Protein AF-A0A9N9R0G4-F1 (afdb_monomer_lite)

Foldseek 3Di:
DDDPPPDPCDVVNVVVVVVVVVVVVVVVVVLVVDPVSVVVVVVVVVVVVVVCVVVVVDDDLVPDDPVVNVVVVVVVVVVVVVVVVVVVVVVVVVPPPDPPPPPPDPVVVPD

pLDDT: mean 84.0, std 16.1, range [37.88, 98.19]

Structure (mmCIF, N/CA/C/O backbone):
data_AF-A0A9N9R0G4-F1
#
_entry.id   AF-A0A9N9R0G4-F1
#
loop_
_atom_site.group_PDB
_atom_site.id
_atom_site.type_symbol
_atom_site.label_atom_id
_atom_site.label_alt_id
_atom_site.label_comp_id
_atom_site.label_asym_id
_atom_site.label_entity_id
_atom_site.label_seq_id
_atom_site.pdbx_PDB_ins_code
_atom_site.Cartn_x
_atom_site.Cartn_y
_atom_site.Cartn_z
_atom_site.occupancy
_atom_site.B_iso_or_equiv
_atom_site.auth_seq_id
_atom_site.auth_comp_id
_atom_site.auth_asym_id
_atom_site.auth_atom_id
_atom_site.pdbx_PDB_model_num
ATOM 1 N N . MET A 1 1 ? 9.264 20.753 31.633 1.00 37.88 1 MET A N 1
ATOM 2 C CA . MET A 1 1 ? 9.421 20.961 30.175 1.00 37.88 1 MET A CA 1
ATOM 3 C C . MET A 1 1 ? 10.062 19.720 29.565 1.00 37.88 1 MET A C 1
ATOM 5 O O . MET A 1 1 ? 11.252 19.514 29.747 1.00 37.88 1 MET A O 1
ATOM 9 N N . THR A 1 2 ? 9.290 18.845 28.916 1.00 42.41 2 THR A N 1
ATOM 10 C CA . THR A 1 2 ? 9.821 17.659 28.223 1.00 42.41 2 THR A CA 1
ATOM 11 C C . THR A 1 2 ? 10.143 18.020 26.774 1.00 42.41 2 THR A C 1
ATOM 13 O O . THR A 1 2 ? 9.254 18.223 25.951 1.00 42.41 2 THR A O 1
ATOM 16 N N . PHE A 1 3 ? 11.434 18.144 26.465 1.00 44.81 3 PHE A N 1
ATOM 17 C CA . PHE A 1 3 ? 11.919 18.381 25.108 1.00 44.81 3 PHE A CA 1
ATOM 18 C C . PHE A 1 3 ? 11.632 17.152 24.236 1.00 44.81 3 PHE A C 1
ATOM 20 O O . PHE A 1 3 ? 12.265 16.105 24.376 1.00 44.81 3 PHE A O 1
ATOM 27 N N . PHE A 1 4 ? 10.673 17.274 23.318 1.00 48.88 4 PHE A N 1
ATOM 28 C CA . PHE A 1 4 ? 10.496 16.324 22.223 1.00 48.88 4 PHE A CA 1
ATOM 29 C C . PHE A 1 4 ? 11.714 16.422 21.296 1.00 48.88 4 PHE A C 1
ATOM 31 O O . PHE A 1 4 ? 11.773 17.268 20.406 1.00 48.88 4 PHE A O 1
ATOM 38 N N . SER A 1 5 ? 12.697 15.549 21.518 1.00 47.28 5 SER A N 1
ATOM 39 C CA . SER A 1 5 ? 13.817 15.318 20.604 1.00 47.28 5 SER A CA 1
ATOM 40 C C . SER A 1 5 ? 13.283 14.730 19.292 1.00 47.28 5 SER A C 1
ATOM 42 O O . SER A 1 5 ? 13.137 13.519 19.111 1.00 47.28 5 SER A O 1
ATOM 44 N N . GLY A 1 6 ? 12.897 15.624 18.383 1.00 52.44 6 GLY A N 1
ATOM 45 C CA . GLY A 1 6 ? 12.456 15.335 17.026 1.00 52.44 6 GLY A CA 1
ATOM 46 C C . GLY A 1 6 ? 13.630 14.960 16.126 1.00 52.44 6 GLY A C 1
ATOM 47 O O . GLY A 1 6 ? 14.064 15.756 15.309 1.00 52.44 6 GLY A O 1
ATOM 48 N N . TYR A 1 7 ? 14.134 13.740 16.303 1.00 54.69 7 TYR A N 1
ATOM 49 C CA . TYR A 1 7 ? 14.786 12.874 15.314 1.00 54.69 7 TYR A CA 1
ATOM 50 C C . TYR A 1 7 ? 15.314 13.516 14.012 1.00 54.69 7 TYR A C 1
ATOM 52 O O . TYR A 1 7 ? 14.624 13.558 12.991 1.00 54.69 7 TYR A O 1
ATOM 60 N N . LEU A 1 8 ? 16.621 13.779 13.973 1.00 57.31 8 LEU A N 1
ATOM 61 C CA . LEU A 1 8 ? 17.406 13.624 12.747 1.00 57.31 8 LEU A CA 1
ATOM 62 C C . LEU A 1 8 ? 17.419 12.131 12.371 1.00 57.31 8 LEU A C 1
ATOM 64 O O . LEU A 1 8 ? 18.067 11.304 13.015 1.00 57.31 8 LEU A O 1
ATOM 68 N N . ILE A 1 9 ? 16.667 11.749 11.337 1.00 59.94 9 ILE A N 1
ATOM 69 C CA . ILE A 1 9 ? 16.774 10.413 10.739 1.00 59.94 9 ILE A CA 1
ATOM 70 C C . ILE A 1 9 ? 18.125 10.351 10.020 1.00 59.94 9 ILE A C 1
ATOM 72 O O . ILE A 1 9 ? 18.261 10.861 8.910 1.00 59.94 9 ILE A O 1
ATOM 76 N N . THR A 1 10 ? 19.109 9.723 10.661 1.00 67.69 10 THR A N 1
ATOM 77 C CA . THR A 1 10 ? 20.453 9.514 10.109 1.00 67.69 10 THR A CA 1
ATOM 78 C C . THR A 1 10 ? 20.398 8.733 8.791 1.00 67.69 10 THR A C 1
ATOM 80 O O . THR A 1 10 ? 19.586 7.814 8.630 1.00 67.69 10 THR A O 1
ATOM 83 N N . ASP A 1 11 ? 21.266 9.060 7.831 1.00 71.31 11 ASP A N 1
ATOM 84 C CA . ASP A 1 11 ? 21.228 8.458 6.487 1.00 71.31 11 ASP A CA 1
ATOM 85 C C . ASP A 1 11 ? 21.454 6.939 6.499 1.00 71.31 11 ASP A C 1
ATOM 87 O O . ASP A 1 11 ? 20.840 6.206 5.724 1.00 71.31 11 ASP A O 1
ATOM 91 N N . LYS A 1 12 ? 22.189 6.419 7.492 1.00 72.00 12 LYS A N 1
ATOM 92 C CA . LYS A 1 12 ? 22.312 4.971 7.742 1.00 72.00 12 LYS A CA 1
ATOM 93 C C . LYS A 1 12 ? 20.951 4.298 7.975 1.00 72.00 12 LYS A C 1
ATOM 95 O O . LYS A 1 12 ? 20.709 3.187 7.497 1.00 72.00 12 LYS A O 1
ATOM 100 N N . ARG A 1 13 ? 20.026 4.967 8.675 1.00 77.38 13 ARG A N 1
ATOM 101 C CA . ARG A 1 13 ? 18.668 4.456 8.923 1.00 77.38 13 ARG A CA 1
ATOM 102 C C . ARG A 1 13 ? 17.822 4.475 7.650 1.00 77.38 13 ARG A C 1
ATOM 104 O O . ARG A 1 13 ? 17.066 3.526 7.435 1.00 77.38 13 ARG A O 1
ATOM 111 N N . LYS A 1 14 ? 17.958 5.503 6.802 1.00 80.25 14 LYS A N 1
ATOM 112 C CA . LYS A 1 14 ? 17.281 5.568 5.492 1.00 80.25 14 LYS A CA 1
ATOM 113 C C . LYS A 1 14 ? 17.747 4.434 4.581 1.00 80.25 14 LYS A C 1
ATOM 115 O O . LYS A 1 14 ? 16.910 3.660 4.121 1.00 80.25 14 LYS A O 1
ATOM 120 N N . ASN A 1 15 ? 19.059 4.249 4.448 1.00 81.81 15 ASN A N 1
ATOM 121 C CA . ASN A 1 15 ? 19.651 3.207 3.604 1.00 81.81 15 ASN A CA 1
ATOM 122 C C . ASN A 1 15 ? 19.207 1.801 4.036 1.00 81.81 15 ASN A C 1
ATOM 124 O O . ASN A 1 15 ? 18.811 0.982 3.207 1.00 81.81 15 ASN A O 1
ATOM 128 N N . ARG A 1 16 ? 19.154 1.533 5.350 1.00 86.31 16 ARG A N 1
ATOM 129 C CA . ARG A 1 16 ? 18.637 0.258 5.877 1.00 86.31 16 ARG A CA 1
ATOM 130 C C . ARG A 1 16 ? 17.168 0.027 5.513 1.00 86.31 16 ARG A C 1
ATOM 132 O O . ARG A 1 16 ? 16.788 -1.082 5.142 1.00 86.31 16 ARG A O 1
ATOM 139 N N . LEU A 1 17 ? 16.326 1.056 5.628 1.00 87.00 17 LEU A N 1
ATOM 140 C CA . LEU A 1 17 ? 14.907 0.962 5.272 1.00 87.00 17 LEU A CA 1
ATOM 141 C C . LEU A 1 17 ? 14.710 0.749 3.767 1.00 87.00 17 LEU A C 1
ATOM 143 O O . LEU A 1 17 ? 13.817 0.001 3.365 1.00 87.00 17 LEU A O 1
ATOM 147 N N . GLU A 1 18 ? 15.536 1.369 2.930 1.00 89.81 18 GLU A N 1
ATOM 148 C CA . GLU A 1 18 ? 15.502 1.157 1.485 1.00 89.81 18 GLU A CA 1
ATOM 149 C C . GLU A 1 18 ? 15.923 -0.257 1.096 1.00 89.81 18 GLU A C 1
ATOM 151 O O . GLU A 1 18 ? 15.188 -0.914 0.353 1.00 89.81 18 GLU A O 1
ATOM 156 N N . ALA A 1 19 ? 17.005 -0.779 1.679 1.00 89.81 19 ALA A N 1
ATOM 157 C CA . ALA A 1 19 ? 17.425 -2.165 1.484 1.00 89.81 19 ALA A CA 1
ATOM 158 C C . ALA A 1 19 ? 16.301 -3.153 1.850 1.00 89.81 19 ALA A C 1
ATOM 160 O O . ALA A 1 19 ? 15.971 -4.053 1.074 1.00 89.81 19 ALA A O 1
ATOM 161 N N . GLN A 1 20 ? 15.614 -2.925 2.977 1.00 91.12 20 GLN A N 1
ATOM 162 C CA . GLN A 1 20 ? 14.449 -3.725 3.373 1.00 91.12 20 GLN A CA 1
ATOM 163 C C . GLN A 1 20 ? 13.297 -3.632 2.361 1.00 91.12 20 GLN A C 1
ATOM 165 O O . GLN A 1 20 ? 12.667 -4.644 2.037 1.00 91.12 20 GLN A O 1
ATOM 170 N N . ARG A 1 21 ? 13.011 -2.438 1.823 1.00 92.31 21 ARG A N 1
ATOM 171 C CA . ARG A 1 21 ? 11.981 -2.251 0.784 1.00 92.31 21 ARG A CA 1
ATOM 172 C C . ARG A 1 21 ? 12.335 -2.987 -0.506 1.00 92.31 21 ARG A C 1
ATOM 174 O O . ARG A 1 21 ? 11.433 -3.518 -1.152 1.00 92.31 21 ARG A O 1
ATOM 181 N N . VAL A 1 22 ? 13.607 -3.003 -0.903 1.00 93.62 22 VAL A N 1
ATOM 182 C CA . VAL A 1 22 ? 14.078 -3.722 -2.098 1.00 93.62 22 VAL A CA 1
ATOM 183 C C . VAL A 1 22 ? 13.976 -5.232 -1.892 1.00 93.62 22 VAL A C 1
ATOM 185 O O . VAL A 1 22 ? 13.358 -5.907 -2.713 1.00 93.62 22 VAL A O 1
ATOM 188 N N . ALA A 1 23 ? 14.473 -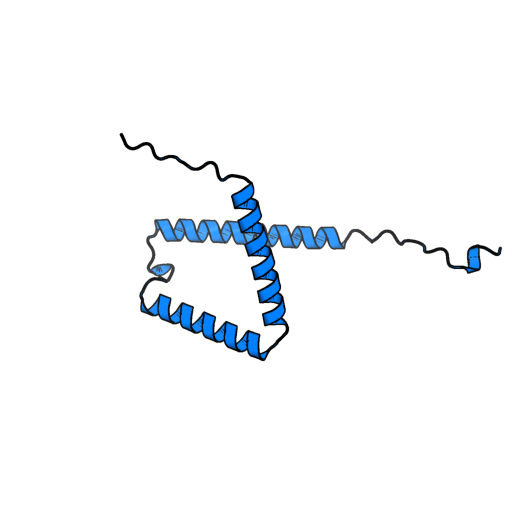5.758 -0.771 1.00 93.44 23 ALA A N 1
ATOM 189 C CA . ALA A 1 23 ? 14.379 -7.183 -0.448 1.00 93.44 23 ALA A CA 1
ATOM 190 C C . ALA A 1 23 ? 12.920 -7.670 -0.418 1.00 93.44 23 ALA A C 1
ATOM 192 O O . ALA A 1 23 ? 12.582 -8.698 -1.005 1.00 93.44 23 ALA A O 1
ATOM 193 N N . LYS A 1 24 ? 12.017 -6.885 0.185 1.00 91.69 24 LYS A N 1
ATOM 194 C CA . LYS A 1 24 ? 10.584 -7.205 0.221 1.00 91.69 24 LYS A CA 1
ATOM 195 C C . LYS A 1 24 ? 9.951 -7.218 -1.173 1.00 91.69 24 LYS A C 1
ATOM 197 O O . LYS A 1 24 ? 9.132 -8.090 -1.452 1.00 91.69 24 LYS A O 1
ATOM 202 N N . ARG A 1 25 ? 10.334 -6.277 -2.046 1.00 93.12 25 ARG A N 1
ATOM 203 C CA . ARG A 1 25 ? 9.885 -6.247 -3.449 1.00 93.12 25 ARG A CA 1
ATOM 204 C C . ARG A 1 25 ? 10.353 -7.485 -4.213 1.00 93.12 25 ARG A C 1
ATOM 206 O O . ARG A 1 25 ? 9.529 -8.108 -4.872 1.00 93.12 25 ARG A O 1
ATOM 213 N N . ARG A 1 26 ? 11.623 -7.879 -4.062 1.00 93.50 26 ARG A N 1
ATOM 214 C CA . ARG A 1 26 ? 12.184 -9.095 -4.683 1.00 93.50 26 ARG A CA 1
ATOM 215 C C . ARG A 1 26 ? 11.455 -10.356 -4.223 1.00 93.50 26 ARG A C 1
ATOM 217 O O . ARG A 1 26 ? 10.988 -11.123 -5.054 1.00 93.50 26 ARG A O 1
ATOM 224 N N . LYS A 1 27 ? 11.261 -10.515 -2.911 1.00 93.00 27 LYS A N 1
ATOM 225 C CA . LYS A 1 27 ? 10.521 -11.653 -2.347 1.00 93.00 27 LYS A CA 1
ATOM 226 C C . LYS A 1 27 ? 9.084 -11.728 -2.870 1.00 93.00 27 LYS A C 1
ATOM 228 O O . LYS A 1 27 ? 8.610 -12.803 -3.208 1.00 93.00 27 LYS A O 1
ATOM 233 N N . TYR A 1 28 ? 8.382 -10.597 -2.947 1.00 90.12 28 TYR A N 1
ATOM 234 C CA . TYR A 1 28 ? 7.022 -10.581 -3.490 1.00 90.12 28 TYR A CA 1
ATOM 235 C C . TYR A 1 28 ? 6.986 -10.903 -4.989 1.00 90.12 28 TYR A C 1
ATOM 237 O O . TYR A 1 28 ? 6.067 -11.580 -5.435 1.00 90.12 28 TYR A O 1
ATOM 245 N N . ALA A 1 29 ? 7.983 -10.453 -5.759 1.00 92.44 29 ALA A N 1
ATOM 246 C CA . ALA A 1 29 ? 8.110 -10.825 -7.164 1.00 92.44 29 ALA A CA 1
ATOM 247 C C . ALA A 1 29 ? 8.282 -12.342 -7.322 1.00 92.44 29 ALA A C 1
ATOM 249 O O . ALA A 1 29 ? 7.560 -12.930 -8.112 1.00 92.44 29 ALA A O 1
ATOM 250 N N . GLN A 1 30 ? 9.134 -12.974 -6.506 1.00 92.88 30 GLN A N 1
ATOM 251 C CA . GLN A 1 30 ? 9.303 -14.433 -6.486 1.00 92.88 30 GLN A CA 1
ATOM 252 C C . GLN A 1 30 ? 8.002 -15.165 -6.136 1.00 92.88 30 GLN A C 1
ATOM 254 O O . GLN A 1 30 ? 7.607 -16.073 -6.852 1.00 92.88 30 GLN A O 1
ATOM 259 N N . ILE A 1 31 ? 7.286 -14.721 -5.096 1.00 90.88 31 ILE A N 1
ATOM 260 C CA . ILE A 1 31 ? 5.982 -15.300 -4.722 1.00 90.88 31 ILE A CA 1
ATOM 261 C C . ILE A 1 31 ? 4.973 -15.188 -5.869 1.00 90.88 31 ILE A C 1
ATOM 263 O O . ILE A 1 31 ? 4.133 -16.058 -6.019 1.00 90.88 31 ILE A O 1
ATOM 267 N N . LYS A 1 32 ? 5.027 -14.118 -6.668 1.00 90.62 32 LYS A N 1
ATOM 268 C CA . LYS A 1 32 ? 4.107 -13.918 -7.793 1.00 90.62 32 LYS A CA 1
ATOM 269 C C . LYS A 1 32 ? 4.419 -14.828 -8.993 1.00 90.62 32 LYS A C 1
ATOM 271 O O . LYS A 1 32 ? 3.537 -15.011 -9.824 1.00 90.62 32 LYS A O 1
ATOM 276 N N . LEU A 1 33 ? 5.646 -15.341 -9.107 1.00 94.31 33 LEU A N 1
ATOM 277 C CA . LEU A 1 33 ? 6.025 -16.274 -10.175 1.00 94.31 33 LEU A CA 1
ATOM 278 C C . LEU A 1 33 ? 5.411 -17.663 -9.960 1.00 94.31 33 LEU A C 1
ATOM 280 O O . LEU A 1 33 ? 5.111 -18.338 -10.936 1.00 94.31 33 LEU A O 1
ATOM 284 N N . ASP A 1 34 ? 5.191 -18.055 -8.704 1.00 94.50 34 ASP A N 1
ATOM 285 C CA . ASP A 1 34 ? 4.580 -19.332 -8.340 1.00 94.50 34 ASP A CA 1
ATOM 286 C C . ASP A 1 34 ? 3.073 -19.152 -8.036 1.00 94.50 34 ASP A C 1
ATOM 288 O O . ASP A 1 34 ? 2.709 -18.429 -7.097 1.00 94.50 34 ASP A O 1
ATOM 292 N N . PRO A 1 35 ? 2.172 -19.785 -8.810 1.00 92.88 35 PRO A N 1
ATOM 293 C CA . PRO A 1 35 ? 0.731 -19.620 -8.645 1.00 92.88 35 PRO A CA 1
ATOM 294 C C . PRO A 1 35 ? 0.201 -20.148 -7.303 1.00 92.88 35 PRO A C 1
ATOM 296 O O . PRO A 1 35 ? -0.706 -19.530 -6.735 1.00 92.88 35 PRO A O 1
ATOM 299 N N . GLU A 1 36 ? 0.762 -21.232 -6.760 1.00 94.06 36 GLU A N 1
ATOM 300 C CA . GLU A 1 36 ? 0.305 -21.821 -5.496 1.00 94.06 36 GLU A CA 1
ATOM 301 C C . GLU A 1 36 ? 0.691 -20.935 -4.311 1.00 94.06 36 GLU A C 1
ATOM 303 O O . GLU A 1 36 ? -0.141 -20.589 -3.460 1.00 94.06 36 GLU A O 1
ATOM 308 N N . LEU A 1 37 ? 1.948 -20.481 -4.286 1.00 92.75 37 LEU A N 1
ATOM 309 C CA . LEU A 1 37 ? 2.423 -19.549 -3.264 1.00 92.75 37 LEU A CA 1
ATOM 310 C C . LEU A 1 37 ? 1.667 -18.220 -3.325 1.00 92.75 37 LEU A C 1
ATOM 312 O O . LEU A 1 37 ? 1.335 -17.644 -2.281 1.00 92.75 37 LEU A O 1
ATOM 316 N N . TYR A 1 38 ? 1.358 -17.735 -4.529 1.00 94.12 38 TYR A N 1
ATOM 317 C CA . TYR A 1 38 ? 0.584 -16.515 -4.707 1.00 94.12 38 TYR A CA 1
ATOM 318 C C . TYR A 1 38 ? -0.852 -16.653 -4.185 1.00 94.12 38 TYR A C 1
ATO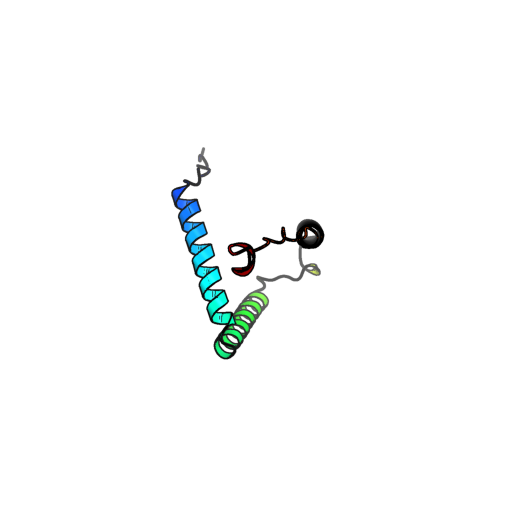M 320 O O . TYR A 1 38 ? -1.337 -15.762 -3.474 1.00 94.12 38 TYR A O 1
ATOM 328 N N . ALA A 1 39 ? -1.524 -17.769 -4.483 1.00 94.56 39 ALA A N 1
ATOM 329 C CA . ALA A 1 39 ? -2.867 -18.054 -3.984 1.00 94.56 39 ALA A CA 1
ATOM 330 C C . ALA A 1 39 ? -2.891 -18.104 -2.448 1.00 94.56 39 ALA A C 1
ATOM 332 O O . ALA A 1 39 ? -3.669 -17.381 -1.813 1.00 94.56 39 ALA A O 1
ATOM 333 N N . ARG A 1 40 ? -1.951 -18.839 -1.842 1.00 94.88 40 ARG A N 1
ATOM 334 C CA . ARG A 1 40 ? -1.806 -18.933 -0.382 1.00 94.88 40 ARG A CA 1
ATOM 335 C C . ARG A 1 40 ? -1.562 -17.569 0.270 1.00 94.88 40 ARG A C 1
ATOM 337 O O . ARG A 1 40 ? -2.132 -17.250 1.318 1.00 94.88 40 ARG A O 1
ATOM 344 N N . GLU A 1 41 ? -0.735 -16.721 -0.341 1.00 94.12 41 GLU A N 1
ATOM 345 C CA . GLU A 1 41 ? -0.472 -15.364 0.156 1.00 94.12 41 GLU A CA 1
ATOM 346 C C . GLU A 1 41 ? -1.721 -14.469 0.084 1.00 94.12 41 GLU A C 1
ATOM 348 O O . GLU A 1 41 ? -1.983 -13.668 0.997 1.00 94.12 41 GLU A O 1
ATOM 353 N N . LYS A 1 42 ? -2.516 -14.613 -0.982 1.00 95.00 42 LYS A N 1
ATOM 354 C CA . LYS A 1 42 ? -3.770 -13.881 -1.187 1.00 95.00 42 LYS A CA 1
ATOM 355 C C . LYS A 1 42 ? -4.804 -14.252 -0.124 1.00 95.00 42 LYS A C 1
ATOM 357 O O . LYS A 1 42 ? -5.378 -13.355 0.499 1.00 95.00 42 LYS A O 1
ATOM 362 N N . GLU A 1 43 ? -4.981 -15.541 0.152 1.00 96.38 43 GLU A N 1
ATOM 363 C CA . GLU A 1 43 ? -5.861 -16.034 1.218 1.00 96.38 43 GLU A CA 1
ATOM 364 C C . GLU A 1 43 ? -5.415 -15.545 2.592 1.00 96.38 43 GLU A C 1
ATOM 366 O O . GLU A 1 43 ? -6.200 -14.954 3.338 1.00 96.38 43 GLU A O 1
ATOM 371 N N . ARG A 1 44 ? -4.121 -15.676 2.904 1.00 95.62 44 ARG A N 1
ATOM 372 C CA . ARG A 1 44 ? -3.550 -15.166 4.155 1.00 95.62 44 ARG A CA 1
ATOM 373 C C . ARG A 1 44 ? -3.839 -13.679 4.347 1.00 95.62 44 ARG A C 1
ATOM 375 O O . ARG A 1 44 ? -4.174 -13.234 5.448 1.00 95.62 44 ARG A O 1
ATOM 382 N N . THR A 1 45 ? -3.709 -12.893 3.282 1.00 94.56 45 THR A N 1
ATOM 383 C CA . THR A 1 45 ? -3.987 -11.453 3.308 1.00 94.56 45 THR A CA 1
ATOM 384 C C . THR A 1 45 ? -5.474 -11.172 3.516 1.00 94.56 45 THR A C 1
ATOM 386 O O . THR A 1 45 ? -5.819 -10.314 4.333 1.00 94.56 45 THR A O 1
ATOM 389 N N . ARG A 1 46 ? -6.355 -11.934 2.857 1.00 96.38 46 ARG A N 1
ATOM 390 C CA . ARG A 1 46 ? -7.809 -11.870 3.054 1.00 96.38 46 ARG A CA 1
ATOM 391 C C . ARG A 1 46 ? -8.187 -12.165 4.506 1.00 96.38 46 ARG A C 1
ATOM 393 O O . ARG A 1 46 ? -8.873 -11.350 5.116 1.00 96.38 46 ARG A O 1
ATOM 400 N N . HIS A 1 47 ? -7.676 -13.244 5.099 1.00 97.00 47 HIS A N 1
ATOM 401 C CA . HIS A 1 47 ? -7.933 -13.577 6.505 1.00 97.00 47 HIS A CA 1
ATOM 402 C C . HIS A 1 47 ? -7.450 -12.485 7.463 1.00 97.00 47 HIS A C 1
ATOM 404 O O . HIS A 1 47 ? -8.150 -12.136 8.411 1.00 97.00 47 HIS A O 1
ATOM 410 N N . ARG A 1 48 ? -6.279 -11.882 7.214 1.00 96.38 48 ARG A N 1
ATOM 411 C CA . ARG A 1 48 ? -5.803 -10.737 8.012 1.00 96.38 48 ARG A CA 1
ATOM 412 C C . ARG A 1 48 ? -6.739 -9.535 7.911 1.00 96.38 48 ARG A C 1
ATOM 414 O O . ARG A 1 48 ? -6.939 -8.851 8.911 1.00 96.38 48 ARG A O 1
ATOM 421 N N . TYR A 1 49 ? -7.272 -9.254 6.724 1.00 94.50 49 TYR A N 1
ATOM 422 C CA . TYR A 1 49 ? -8.228 -8.167 6.529 1.00 94.50 49 TYR A CA 1
ATOM 423 C C . TYR A 1 49 ? -9.544 -8.436 7.267 1.00 94.50 49 TYR A C 1
ATOM 425 O O . TYR A 1 49 ? -9.997 -7.566 8.006 1.00 94.50 49 TYR A O 1
ATOM 433 N N . LEU A 1 50 ? -10.098 -9.647 7.141 1.00 95.12 50 LEU A N 1
ATOM 434 C CA . LEU A 1 50 ? -11.316 -10.060 7.846 1.00 95.12 50 LEU A CA 1
ATOM 435 C C . LEU A 1 50 ? -11.151 -9.947 9.365 1.00 9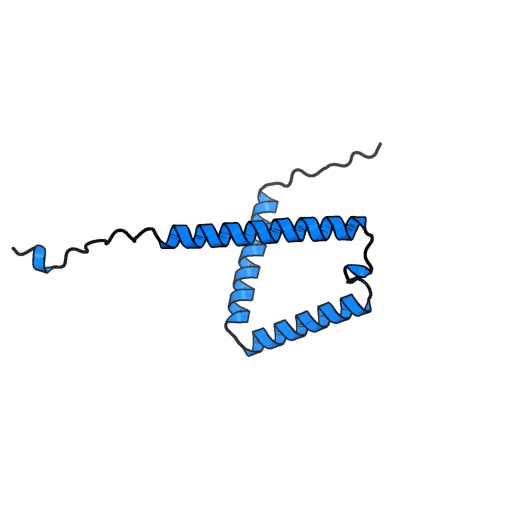5.12 50 LEU A C 1
ATOM 437 O O . LEU A 1 50 ? -11.919 -9.227 9.989 1.00 95.12 50 LEU A O 1
ATOM 441 N N . LYS A 1 51 ? -10.058 -10.477 9.930 1.00 96.31 51 LYS A N 1
ATOM 442 C CA . LYS A 1 51 ? -9.742 -10.333 11.364 1.00 96.31 51 LYS A CA 1
ATOM 443 C C . LYS A 1 51 ? -9.669 -8.874 11.824 1.00 96.31 51 LYS A C 1
ATOM 445 O O . LYS A 1 51 ? -10.030 -8.555 12.950 1.00 96.31 51 LYS A O 1
ATOM 450 N N . LYS A 1 52 ? -9.164 -7.960 10.987 1.00 94.25 52 LYS A N 1
ATOM 451 C CA . LYS A 1 52 ? -9.131 -6.522 11.318 1.00 94.25 52 LYS A CA 1
ATOM 452 C C . LYS A 1 52 ? -10.508 -5.871 11.220 1.00 94.25 52 LYS A C 1
ATOM 454 O O . LYS A 1 52 ? -10.780 -4.947 11.983 1.00 94.25 52 LYS A O 1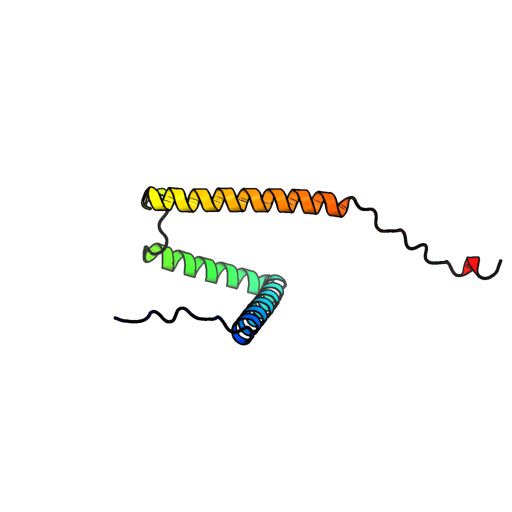
ATOM 459 N N . LYS A 1 53 ? -11.337 -6.322 10.278 1.00 92.56 53 LYS A N 1
ATOM 460 C CA . LYS A 1 53 ? -12.719 -5.869 10.116 1.00 92.56 53 LYS A CA 1
ATOM 461 C C . LYS A 1 53 ? -13.577 -6.329 11.299 1.00 92.56 53 LYS A C 1
ATOM 463 O O . LYS A 1 53 ? -14.242 -5.494 11.891 1.00 92.56 53 LYS A O 1
ATOM 468 N N . GLU A 1 54 ? -13.465 -7.597 11.697 1.00 93.06 54 GLU A N 1
ATOM 469 C CA . GLU A 1 54 ? -14.108 -8.171 12.892 1.00 93.06 54 GLU A CA 1
ATOM 470 C C . GLU A 1 54 ? -13.731 -7.406 14.165 1.00 93.06 54 GLU A C 1
ATOM 472 O O . GLU A 1 54 ? -14.592 -7.057 14.961 1.00 93.06 54 GLU A O 1
ATOM 477 N N . LYS A 1 55 ? -12.450 -7.049 14.323 1.00 94.88 55 LYS A N 1
ATOM 478 C CA . LYS A 1 55 ? -11.966 -6.229 15.449 1.00 94.88 55 LYS A CA 1
ATOM 479 C C . LYS A 1 55 ? -12.374 -4.747 15.385 1.00 94.88 55 LYS A C 1
ATOM 481 O O . LYS A 1 55 ? -11.924 -3.970 16.220 1.00 94.88 55 LYS A O 1
ATOM 486 N N . GLY A 1 56 ? -13.114 -4.307 14.363 1.00 89.88 56 GLY A N 1
ATOM 487 C CA . GLY A 1 56 ? -13.523 -2.904 14.198 1.00 89.88 56 GLY A CA 1
ATOM 488 C C . GLY A 1 56 ? -12.385 -1.925 13.867 1.00 89.88 56 GLY A C 1
ATOM 489 O O . GLY A 1 56 ? -12.584 -0.710 13.866 1.00 89.88 56 GLY A O 1
ATOM 490 N N . LEU A 1 57 ? -11.182 -2.423 13.550 1.00 90.50 57 LEU A N 1
ATOM 491 C CA . LEU A 1 57 ? -10.023 -1.587 13.203 1.00 90.50 57 LEU A CA 1
ATOM 492 C C . LEU A 1 57 ? -10.141 -0.986 11.796 1.00 90.50 57 LEU A C 1
ATOM 494 O O . LEU A 1 57 ? -9.510 0.026 11.487 1.00 90.50 57 LEU A O 1
ATOM 498 N N . VAL A 1 58 ? -10.926 -1.620 10.924 1.00 90.38 58 VAL A N 1
ATOM 499 C CA . VAL A 1 58 ? -11.212 -1.136 9.571 1.00 90.38 58 VAL A CA 1
ATOM 500 C C . VAL A 1 58 ? -12.656 -0.659 9.525 1.00 90.38 58 VAL A C 1
ATOM 502 O O . VAL A 1 58 ? -13.567 -1.460 9.345 1.00 90.38 58 VAL A O 1
ATOM 505 N N . LYS A 1 59 ? -12.846 0.655 9.658 1.00 90.00 59 LYS A N 1
ATOM 506 C CA . LYS A 1 59 ? -14.158 1.296 9.520 1.00 90.00 59 LYS A CA 1
ATOM 507 C C . LYS A 1 59 ? -14.426 1.685 8.060 1.00 90.00 59 LYS A C 1
ATOM 509 O O . LYS A 1 59 ? -13.526 2.257 7.421 1.00 90.00 59 LYS A O 1
ATOM 514 N N . PRO A 1 60 ? -15.627 1.419 7.515 1.00 90.50 60 PRO A N 1
ATOM 515 C CA . PRO A 1 60 ? -16.036 1.955 6.224 1.00 90.50 60 PRO A CA 1
ATOM 516 C C . PRO A 1 60 ? -16.061 3.487 6.270 1.00 90.50 60 PRO A C 1
ATOM 518 O O . PRO A 1 60 ? -16.156 4.100 7.330 1.00 90.50 60 PRO A O 1
ATOM 521 N N . ILE A 1 61 ? -15.944 4.134 5.107 1.00 91.56 61 ILE A N 1
ATOM 522 C CA . ILE A 1 61 ? -15.856 5.602 5.053 1.00 91.56 61 ILE A CA 1
ATOM 523 C C . ILE A 1 61 ? -17.097 6.278 5.646 1.00 91.56 61 ILE A C 1
ATOM 525 O O . ILE A 1 61 ? -16.946 7.295 6.316 1.00 91.56 61 ILE A O 1
ATOM 529 N N . ALA A 1 62 ? -18.279 5.688 5.456 1.00 91.88 62 ALA A N 1
ATOM 530 C CA . ALA A 1 62 ? -19.542 6.204 5.975 1.00 91.88 62 ALA A CA 1
ATOM 531 C C . ALA A 1 62 ? -19.549 6.315 7.510 1.00 91.88 62 ALA A C 1
ATOM 533 O O . ALA A 1 62 ? -20.051 7.295 8.042 1.00 91.88 62 ALA A O 1
ATOM 534 N N . GLU A 1 63 ? -18.908 5.372 8.203 1.00 92.56 63 GLU A N 1
ATOM 535 C CA . GLU A 1 63 ? -18.814 5.342 9.670 1.00 92.56 63 GLU A CA 1
ATOM 536 C C . GLU A 1 63 ? -17.680 6.221 10.227 1.00 92.56 63 GLU A C 1
ATOM 538 O O . GLU A 1 63 ? -17.504 6.331 11.440 1.00 92.56 63 GLU A O 1
ATOM 543 N N . THR A 1 64 ? -16.855 6.830 9.369 1.00 93.88 64 THR A N 1
ATOM 544 C CA . THR A 1 64 ? -15.786 7.732 9.830 1.00 93.88 64 THR A CA 1
ATOM 545 C C . THR A 1 64 ? -16.268 9.170 9.989 1.00 93.88 64 THR A C 1
ATOM 547 O O . THR A 1 64 ? -17.191 9.592 9.300 1.00 93.88 64 THR A O 1
ATOM 550 N N . SER A 1 65 ? -15.620 9.945 10.867 1.00 96.19 65 SER A N 1
ATOM 551 C CA . SER A 1 65 ? -15.953 11.361 11.083 1.00 96.19 65 SER A CA 1
ATOM 552 C C . SER A 1 65 ? -15.934 12.153 9.764 1.00 96.19 65 SER A C 1
ATOM 554 O O . SER A 1 65 ? -15.029 11.932 8.949 1.00 96.19 65 SER A O 1
ATOM 556 N N . PRO A 1 66 ? -16.850 13.119 9.541 1.00 97.50 66 PRO A N 1
ATOM 557 C CA . PRO A 1 66 ? -16.877 13.937 8.325 1.00 97.50 66 PRO A CA 1
ATOM 558 C C . PRO A 1 66 ? -15.524 14.577 7.975 1.00 97.50 66 PRO A C 1
ATOM 560 O O . PRO A 1 66 ? -15.139 14.658 6.803 1.00 97.50 66 PRO A O 1
ATOM 563 N N . ARG A 1 67 ? -14.750 14.975 8.994 1.00 97.19 67 ARG A N 1
ATOM 564 C CA . ARG A 1 67 ? -13.398 15.523 8.816 1.00 97.19 67 ARG A CA 1
ATOM 565 C C . ARG A 1 67 ? -12.437 14.489 8.225 1.00 97.19 67 ARG A C 1
ATOM 567 O O . ARG A 1 67 ? -11.737 14.783 7.255 1.00 97.19 67 ARG A O 1
ATOM 574 N N . ASP A 1 68 ? -12.446 13.268 8.749 1.00 95.38 68 ASP A N 1
ATOM 575 C CA . ASP A 1 68 ? -11.608 12.170 8.260 1.00 95.38 68 ASP A CA 1
ATOM 576 C C . ASP A 1 68 ? -12.030 11.710 6.869 1.00 95.38 68 ASP A C 1
ATOM 578 O O . ASP A 1 68 ? -11.175 11.436 6.020 1.00 95.38 68 ASP A O 1
ATOM 582 N N . GLN A 1 69 ? -13.337 11.681 6.597 1.00 97.31 69 GLN A N 1
ATOM 583 C CA . GLN A 1 69 ? -13.859 11.427 5.257 1.00 97.31 69 GLN A CA 1
ATOM 584 C C . GLN A 1 69 ? -13.290 12.438 4.258 1.00 97.31 69 GLN A C 1
ATOM 586 O O . GLN A 1 69 ? -12.785 12.048 3.202 1.00 97.31 69 GLN A O 1
ATOM 591 N N . ARG A 1 70 ? -13.299 13.735 4.602 1.00 97.44 70 ARG A N 1
ATOM 592 C CA . ARG A 1 70 ? -12.738 14.802 3.760 1.00 97.44 70 ARG A CA 1
ATOM 593 C C . ARG A 1 70 ? -11.244 14.601 3.514 1.00 97.44 70 ARG A C 1
ATOM 595 O O . ARG A 1 70 ? -10.804 14.707 2.368 1.00 97.44 70 ARG A O 1
ATOM 602 N N . ILE A 1 71 ? -10.474 14.266 4.550 1.00 97.00 71 ILE A N 1
ATOM 603 C CA . ILE A 1 71 ? -9.033 13.992 4.434 1.00 97.00 71 ILE A CA 1
ATOM 604 C C . ILE A 1 71 ? -8.780 12.783 3.524 1.00 97.00 71 ILE A C 1
ATOM 606 O O . ILE A 1 71 ? -7.954 12.863 2.613 1.00 97.00 71 ILE A O 1
ATOM 610 N N . LYS A 1 72 ? -9.506 11.675 3.719 1.00 96.44 72 LYS A N 1
ATOM 611 C CA . LYS A 1 72 ? -9.392 10.472 2.879 1.00 96.44 72 LYS A CA 1
ATOM 612 C C . LYS A 1 72 ? -9.726 10.776 1.420 1.00 96.44 72 LYS A C 1
ATOM 614 O O . LYS A 1 72 ? -8.924 10.471 0.543 1.00 96.44 72 LYS A O 1
ATOM 619 N N . ARG A 1 73 ? -10.850 11.450 1.156 1.00 97.06 73 ARG A N 1
ATOM 620 C CA . ARG A 1 73 ? -11.262 11.850 -0.201 1.00 97.06 73 ARG A CA 1
ATOM 621 C C . ARG A 1 73 ? -10.253 12.795 -0.855 1.00 97.06 73 ARG A C 1
ATOM 623 O O . ARG A 1 73 ? -9.979 12.659 -2.044 1.00 97.06 73 ARG A O 1
ATOM 630 N N . LYS A 1 74 ? -9.659 13.728 -0.099 1.00 97.88 74 LYS A N 1
ATOM 631 C CA . LYS A 1 74 ? -8.565 14.583 -0.592 1.00 97.88 74 LYS A CA 1
ATOM 632 C C . LYS A 1 74 ? -7.374 13.734 -1.047 1.00 97.88 74 LYS A C 1
ATOM 634 O O . LYS A 1 74 ? -6.968 13.857 -2.198 1.00 97.88 74 LYS A O 1
ATOM 639 N N . LYS A 1 75 ? -6.904 12.809 -0.205 1.00 97.69 75 LYS A N 1
ATOM 640 C CA . LYS A 1 75 ? -5.817 11.877 -0.554 1.00 97.69 75 LYS A CA 1
ATOM 641 C C . LYS A 1 75 ? -6.152 11.018 -1.777 1.00 97.69 75 LYS A C 1
ATOM 643 O O . LYS A 1 75 ? -5.286 10.793 -2.615 1.00 97.69 75 LYS A O 1
ATOM 648 N N . TRP A 1 76 ? -7.397 10.559 -1.911 1.00 97.56 76 TRP A N 1
ATOM 649 C CA . TRP A 1 76 ? -7.840 9.802 -3.087 1.00 97.56 76 TRP A CA 1
ATOM 650 C C . TRP A 1 76 ? -7.774 10.630 -4.368 1.00 97.56 76 TRP A C 1
ATOM 652 O O . TRP A 1 76 ? -7.263 10.142 -5.372 1.00 97.56 76 TRP A O 1
ATOM 662 N N . ARG A 1 77 ? -8.224 11.890 -4.328 1.00 98.19 77 ARG A N 1
ATOM 663 C CA . ARG A 1 77 ? -8.114 12.807 -5.473 1.00 98.19 77 ARG A CA 1
ATOM 664 C C . ARG A 1 77 ? -6.658 13.055 -5.855 1.00 98.19 77 ARG A C 1
ATOM 666 O O . ARG A 1 77 ? -6.316 12.931 -7.024 1.00 98.19 77 ARG A O 1
ATOM 673 N N . GLU A 1 78 ? -5.792 13.321 -4.880 1.00 98.12 78 GLU A N 1
ATOM 674 C CA . GLU A 1 78 ? -4.354 13.503 -5.117 1.00 98.12 78 GLU A CA 1
ATOM 675 C C . GLU A 1 78 ? -3.715 12.258 -5.748 1.00 98.12 78 GLU A C 1
ATOM 677 O O . GLU A 1 78 ? -2.994 12.364 -6.740 1.00 98.12 78 GLU A O 1
ATOM 682 N N . ALA A 1 79 ? -4.008 11.068 -5.217 1.00 97.12 79 ALA A N 1
ATOM 683 C CA . ALA A 1 79 ? -3.505 9.810 -5.759 1.00 97.12 79 ALA A CA 1
ATOM 684 C C . ALA A 1 79 ? -4.007 9.555 -7.190 1.00 97.12 79 ALA A C 1
ATOM 686 O O . ALA A 1 79 ? -3.222 9.159 -8.052 1.00 97.12 79 ALA A O 1
ATOM 687 N N . ALA A 1 80 ? -5.287 9.828 -7.463 1.00 97.81 80 ALA A N 1
ATOM 688 C CA . ALA A 1 80 ? -5.867 9.705 -8.796 1.00 97.81 80 ALA A CA 1
ATOM 689 C C . ALA A 1 80 ? -5.216 10.676 -9.793 1.00 97.81 80 ALA A C 1
ATOM 691 O O . ALA A 1 80 ? -4.876 10.272 -10.906 1.00 97.81 80 ALA A O 1
ATOM 692 N N . CYS A 1 81 ? -4.980 11.930 -9.394 1.00 98.06 81 CYS A N 1
ATOM 693 C CA . CYS A 1 81 ? -4.262 12.906 -10.214 1.00 98.06 81 CYS A CA 1
ATOM 694 C C . CYS A 1 81 ? -2.836 12.440 -10.530 1.00 98.06 81 CYS A C 1
ATOM 696 O O . CYS A 1 81 ? -2.463 12.406 -11.702 1.00 98.06 81 CYS A O 1
ATOM 698 N N . ARG A 1 82 ? -2.076 11.996 -9.518 1.00 97.44 82 ARG A N 1
ATOM 699 C CA . ARG A 1 82 ? -0.713 11.466 -9.703 1.00 97.44 82 ARG A CA 1
ATOM 700 C C . ARG A 1 82 ? -0.684 10.262 -10.641 1.00 97.44 82 ARG A C 1
ATOM 702 O O . ARG A 1 82 ? 0.169 10.189 -11.517 1.00 97.44 82 ARG A O 1
ATOM 709 N N . TYR A 1 83 ? -1.625 9.329 -10.490 1.00 96.50 83 TYR A N 1
ATOM 710 C CA . TYR A 1 83 ? -1.734 8.168 -11.375 1.00 96.50 83 TYR A CA 1
ATOM 711 C C . TYR A 1 83 ? -2.002 8.583 -12.829 1.00 96.50 83 TYR A C 1
ATOM 713 O O . TYR A 1 83 ? -1.338 8.096 -13.743 1.00 96.50 83 TYR A O 1
ATOM 721 N N . ARG A 1 84 ? -2.940 9.516 -13.048 1.00 96.12 84 ARG A N 1
ATOM 722 C CA . ARG A 1 84 ? -3.255 10.041 -14.386 1.00 96.12 84 ARG A CA 1
ATOM 723 C C . ARG A 1 84 ? -2.063 10.761 -15.016 1.00 96.12 84 ARG A C 1
ATOM 725 O O . ARG A 1 84 ? -1.817 10.557 -16.199 1.00 96.12 84 ARG A O 1
ATOM 732 N N . GLN A 1 85 ? -1.336 11.575 -14.249 1.00 96.06 85 GLN A N 1
ATOM 733 C CA . GLN A 1 85 ? -0.107 12.235 -14.707 1.00 96.06 85 GLN A CA 1
ATOM 734 C C . GLN A 1 85 ? 0.940 11.205 -15.118 1.00 96.06 85 GLN A C 1
ATOM 736 O O . GLN A 1 85 ? 1.331 11.186 -16.278 1.00 96.06 85 GLN A O 1
ATOM 741 N N . LYS A 1 86 ? 1.257 10.250 -14.235 1.00 95.38 86 LYS A N 1
ATOM 742 C CA . LYS A 1 86 ? 2.197 9.166 -14.538 1.00 95.38 86 LYS A CA 1
ATOM 743 C C . LYS A 1 86 ? 1.839 8.440 -15.838 1.00 95.38 86 LYS A C 1
ATOM 745 O O . LYS A 1 86 ? 2.701 8.201 -16.672 1.00 95.38 86 LYS A O 1
ATOM 750 N N . LYS A 1 87 ? 0.557 8.120 -16.044 1.00 94.00 87 LYS A N 1
ATOM 751 C CA . LYS A 1 87 ? 0.090 7.468 -17.276 1.00 94.00 87 LYS A CA 1
ATOM 752 C C . LYS A 1 87 ? 0.202 8.352 -18.518 1.00 94.00 87 LYS A C 1
ATOM 754 O O . LYS A 1 87 ? 0.418 7.824 -19.605 1.00 94.00 87 LYS A O 1
ATOM 759 N N . LYS A 1 88 ? 0.044 9.671 -18.388 1.00 94.00 88 LYS A N 1
ATOM 760 C CA . LYS A 1 88 ? 0.309 10.617 -19.482 1.00 94.00 88 LYS A CA 1
ATOM 761 C C . LYS A 1 88 ? 1.800 10.662 -19.814 1.00 94.00 88 LYS A C 1
ATOM 763 O O . LYS A 1 88 ? 2.136 10.652 -20.992 1.00 94.00 88 LYS A O 1
ATOM 768 N N . ASP A 1 89 ? 2.663 10.662 -18.805 1.00 92.19 89 ASP A N 1
ATOM 769 C CA . ASP A 1 89 ? 4.116 10.713 -18.987 1.00 92.19 89 ASP A CA 1
ATOM 770 C C . ASP A 1 89 ? 4.647 9.418 -19.616 1.00 92.19 89 ASP A C 1
ATOM 772 O O . ASP A 1 89 ? 5.365 9.487 -20.608 1.00 92.19 89 ASP A O 1
ATOM 776 N N . GLU A 1 90 ? 4.187 8.247 -19.155 1.00 90.38 90 GLU A N 1
ATOM 777 C CA . GLU A 1 90 ? 4.483 6.942 -19.779 1.00 90.38 90 GLU A CA 1
ATOM 778 C C . GLU A 1 90 ? 4.110 6.925 -21.276 1.00 90.38 90 GLU A C 1
ATOM 780 O O . GLU A 1 90 ? 4.839 6.390 -22.106 1.00 90.38 90 GLU A O 1
ATOM 785 N N . LYS A 1 91 ? 2.990 7.555 -21.660 1.00 87.62 91 LYS A N 1
ATOM 786 C CA . LYS A 1 91 ? 2.594 7.673 -23.075 1.00 87.62 91 LYS A CA 1
ATOM 787 C C . LYS A 1 91 ? 3.487 8.619 -23.880 1.00 87.62 91 LYS A C 1
ATOM 789 O O . LYS A 1 91 ? 3.578 8.453 -25.091 1.00 87.62 91 LYS A O 1
ATOM 794 N N . LYS A 1 92 ? 4.098 9.626 -23.250 1.00 83.00 92 LYS A N 1
ATOM 795 C CA . LYS A 1 92 ? 5.037 10.542 -23.915 1.00 83.00 92 LYS A CA 1
ATOM 796 C C . LYS A 1 92 ? 6.395 9.879 -24.124 1.00 83.00 92 LYS A C 1
ATOM 798 O O . LYS A 1 92 ? 6.953 10.006 -25.204 1.00 83.00 92 LYS A O 1
ATOM 803 N N . THR A 1 93 ? 6.893 9.136 -23.136 1.00 75.31 93 THR A N 1
ATOM 804 C CA . THR A 1 93 ? 8.202 8.466 -23.216 1.00 75.31 93 THR A CA 1
ATOM 805 C C . THR A 1 93 ? 8.245 7.378 -24.286 1.00 75.31 93 THR A C 1
ATOM 807 O O . THR A 1 93 ? 9.269 7.204 -24.927 1.00 75.31 93 THR A O 1
ATOM 810 N N . VAL A 1 94 ? 7.131 6.683 -24.530 1.00 65.94 94 VAL A N 1
ATOM 811 C CA . VAL A 1 94 ? 7.037 5.644 -25.577 1.00 65.94 94 VAL A CA 1
ATOM 812 C C . VAL A 1 94 ? 7.069 6.234 -26.999 1.00 65.94 94 VAL A C 1
ATOM 814 O O . VAL A 1 94 ? 7.340 5.516 -27.952 1.00 65.94 94 VAL A O 1
ATOM 817 N N . LYS A 1 95 ? 6.818 7.540 -27.164 1.00 60.47 95 LYS A N 1
ATOM 818 C CA . LYS A 1 95 ? 6.817 8.213 -28.475 1.00 60.47 95 LYS A CA 1
ATOM 819 C C . LYS A 1 95 ? 8.188 8.712 -28.930 1.00 60.47 95 LYS A C 1
ATOM 821 O O . LYS A 1 95 ? 8.269 9.260 -30.022 1.00 60.47 95 LYS A O 1
ATOM 826 N N . ILE A 1 96 ? 9.235 8.572 -28.117 1.00 59.19 96 ILE A N 1
ATOM 827 C CA . ILE A 1 96 ? 10.598 8.858 -28.567 1.00 59.19 96 ILE A CA 1
ATOM 828 C C . ILE A 1 96 ? 11.049 7.609 -29.334 1.00 59.19 96 ILE A C 1
ATOM 830 O O . ILE A 1 96 ? 11.215 6.566 -28.695 1.00 59.19 96 ILE A O 1
ATOM 834 N N . PRO A 1 97 ? 11.177 7.653 -30.675 1.00 59.56 97 PRO A N 1
ATOM 835 C CA . PRO A 1 97 ? 11.734 6.526 -31.404 1.00 59.56 97 PRO A CA 1
ATOM 836 C C . PRO A 1 97 ? 13.141 6.285 -30.859 1.00 59.56 97 PRO A C 1
ATOM 838 O O . PRO A 1 97 ? 13.931 7.221 -30.726 1.00 59.56 97 PRO A O 1
ATOM 841 N N . MET A 1 98 ? 13.429 5.039 -30.482 1.00 59.09 98 MET A N 1
ATOM 842 C CA . MET A 1 98 ? 14.793 4.631 -30.161 1.00 59.09 98 MET A CA 1
ATOM 843 C C . MET A 1 98 ? 15.687 5.071 -31.327 1.00 59.09 98 MET A C 1
ATOM 845 O O . MET A 1 98 ? 15.298 4.826 -32.474 1.00 59.09 98 MET A O 1
ATOM 849 N N . PRO A 1 99 ? 16.838 5.725 -31.083 1.00 65.12 99 PRO A N 1
ATOM 850 C CA . PRO A 1 99 ? 17.792 5.949 -32.154 1.00 65.12 99 PRO A CA 1
ATOM 851 C C . PRO A 1 99 ? 18.113 4.575 -32.736 1.00 65.12 99 PRO A C 1
ATOM 853 O O . PRO A 1 99 ? 18.553 3.679 -32.012 1.00 65.12 99 PRO A O 1
ATOM 856 N N . VAL A 1 100 ? 17.786 4.384 -34.014 1.00 67.25 100 VAL A N 1
ATOM 857 C CA . VAL A 1 100 ? 18.153 3.181 -34.753 1.00 67.25 100 VAL A CA 1
ATOM 858 C C . VAL A 1 100 ? 19.672 3.171 -34.744 1.00 67.25 100 VAL A C 1
ATOM 860 O O . VAL A 1 100 ? 20.310 3.939 -35.458 1.00 67.25 100 VAL A O 1
ATOM 863 N N . MET A 1 101 ? 20.251 2.373 -33.850 1.00 53.91 101 MET A N 1
ATOM 864 C CA . MET A 1 101 ? 21.661 2.035 -33.907 1.00 53.91 101 MET A CA 1
ATOM 865 C C . MET A 1 101 ? 21.797 1.241 -35.199 1.00 53.91 101 MET A C 1
ATOM 867 O O . MET A 1 101 ? 21.404 0.078 -35.252 1.00 53.91 101 MET A O 1
ATOM 871 N N . ILE A 1 102 ? 22.236 1.913 -36.261 1.00 68.75 102 ILE A N 1
ATOM 872 C CA . ILE A 1 102 ? 22.666 1.264 -37.492 1.00 68.75 102 ILE A CA 1
ATOM 873 C C . ILE A 1 102 ? 23.890 0.461 -37.066 1.00 68.75 102 ILE A C 1
ATOM 875 O O . ILE A 1 102 ? 24.972 1.013 -36.888 1.00 68.75 102 ILE A O 1
ATOM 879 N N . ILE A 1 103 ? 23.675 -0.812 -36.746 1.00 69.12 103 ILE A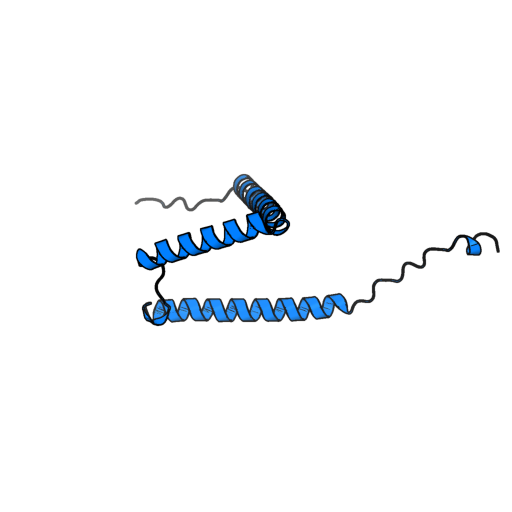 N 1
ATOM 880 C CA . ILE A 1 103 ? 24.759 -1.760 -36.540 1.00 69.12 103 ILE A CA 1
ATOM 881 C C . ILE A 1 103 ? 25.365 -1.920 -37.935 1.00 69.12 103 ILE A C 1
ATOM 883 O O . ILE A 1 103 ? 24.625 -2.343 -38.826 1.00 69.12 103 ILE A O 1
ATOM 887 N N . PRO A 1 104 ? 26.633 -1.529 -38.161 1.00 67.31 104 PRO A N 1
ATOM 888 C CA . PRO A 1 104 ? 27.293 -1.790 -39.430 1.00 67.31 104 PRO A CA 1
ATOM 889 C C . PRO A 1 104 ? 27.237 -3.297 -39.645 1.00 67.31 104 PRO A C 1
ATOM 891 O O . PRO A 1 104 ? 27.744 -4.062 -38.825 1.00 67.31 104 PRO A O 1
ATOM 894 N N . THR A 1 105 ? 26.525 -3.727 -40.676 1.00 68.88 105 THR A N 1
ATOM 895 C CA . THR A 1 105 ? 26.573 -5.114 -41.116 1.00 68.88 105 THR A CA 1
ATOM 896 C C . THR A 1 105 ? 27.945 -5.346 -41.733 1.00 68.88 105 THR A C 1
ATOM 898 O O . THR A 1 105 ? 28.440 -4.478 -42.450 1.00 68.88 105 THR A O 1
ATOM 901 N N . ASP A 1 106 ? 28.559 -6.501 -41.466 1.00 64.75 106 ASP A N 1
ATOM 902 C CA . ASP A 1 106 ? 29.927 -6.847 -41.898 1.00 64.75 106 ASP A CA 1
ATOM 903 C C . ASP A 1 106 ? 30.152 -6.761 -43.430 1.00 64.75 106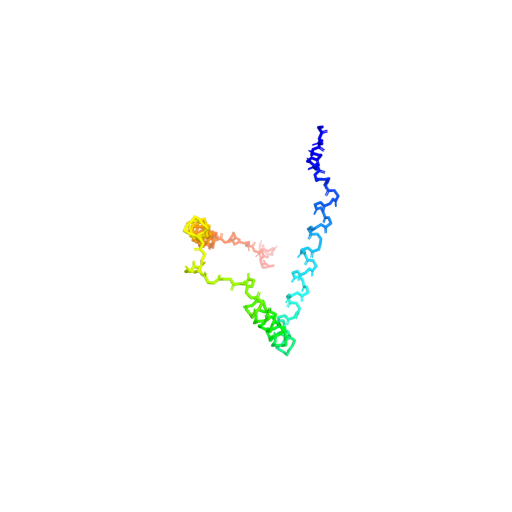 ASP A C 1
ATOM 905 O O . ASP A 1 106 ? 31.283 -6.857 -43.902 1.00 64.75 106 ASP A O 1
ATOM 909 N N . GLU A 1 107 ? 29.094 -6.534 -44.214 1.00 62.53 107 GLU A N 1
ATOM 910 C CA . GLU A 1 107 ? 29.132 -6.283 -45.658 1.00 62.53 107 GLU A CA 1
ATOM 911 C C . GLU A 1 107 ? 29.659 -4.886 -46.047 1.00 62.53 107 GLU A C 1
ATOM 913 O O . GLU A 1 107 ? 30.184 -4.727 -47.146 1.00 62.53 107 GLU A O 1
ATOM 918 N N . ASP A 1 108 ? 29.597 -3.886 -45.158 1.00 59.62 108 ASP A N 1
ATOM 919 C CA . ASP A 1 108 ? 30.029 -2.507 -45.462 1.00 59.62 108 ASP A CA 1
ATOM 920 C C . ASP A 1 108 ? 31.528 -2.256 -45.202 1.00 59.62 108 ASP A C 1
ATOM 922 O O . ASP A 1 108 ? 32.052 -1.186 -45.513 1.00 59.62 108 ASP A O 1
ATOM 926 N N . VAL A 1 109 ? 32.237 -3.232 -44.625 1.00 59.81 109 VAL A N 1
ATOM 927 C CA . VAL A 1 109 ? 33.675 -3.138 -44.304 1.00 59.81 109 VAL A CA 1
ATOM 928 C C . VAL A 1 109 ? 34.560 -3.582 -45.482 1.00 59.81 109 VAL A C 1
ATOM 930 O O . VAL A 1 109 ? 35.747 -3.267 -45.513 1.00 59.81 109 VAL A O 1
ATOM 933 N N . TYR A 1 110 ? 33.990 -4.267 -46.478 1.00 59.28 110 TYR A N 1
ATOM 934 C CA . TYR A 1 110 ? 34.716 -4.852 -47.614 1.00 59.28 110 TYR A CA 1
ATOM 935 C C . TYR A 1 110 ? 34.324 -4.263 -48.982 1.00 59.28 110 TYR A C 1
ATOM 937 O O . TYR A 1 110 ? 34.443 -4.952 -49.997 1.00 59.28 110 TYR A O 1
ATOM 945 N N . ARG A 1 111 ? 33.862 -3.006 -49.028 1.00 54.06 111 ARG A N 1
ATOM 946 C CA . ARG A 1 111 ? 33.566 -2.294 -50.282 1.00 54.06 111 ARG A CA 1
ATOM 947 C C . ARG A 1 111 ? 34.576 -1.198 -50.597 1.00 54.06 111 ARG A C 1
ATOM 949 O O . ARG A 1 111 ? 34.940 -0.449 -49.667 1.00 54.06 111 ARG A O 1
#

Radius of gyration: 24.83 Å; chains: 1; bounding box: 54×43×80 Å

Organism: NCBI:txid40085

Sequence (111 aa):
MTFFSGYLITDKRKNRLEAQRVAKRRKYAQIKLDPELYAREKERTRHRYLKKKEKGLVKPIAETSPRDQRIKRKKWREAACRYRQKKKDEKKTVKIPMPVMIIPTDEDVYR

Secondary structure (DSSP, 8-state):
----------HHHHHHHHHHHHHHHHHHHHHHHSHHHHHHHHHHHHHHHHHHHHTT-S--GGGS-HHHHHHHHHHHHHHHHHHHHHHHHHHHHTTSPPP------GGGG--